Protein AF-A0A2T2SQT4-F1 (afdb_monomer_lite)

Radius of gyration: 14.14 Å; chains: 1; bounding box: 37×26×38 Å

Sequence (126 aa):
LSRAEREAIAVVVSAANECDYCVRHHAEALQAYWRDEARVQRLADDYTALNDLDDTLRTACDMAVKLTRSPGAMTEDDVRTLRDAGWSDRAVLDIVLVTSYFNFVNRITNSLGVETTEAEATGYDY

pLDDT: mean 94.29, std 9.61, range [60.0, 98.94]

Secondary structure (DSSP, 8-state):
--HHHHHHHHHHHHHHTT-HHHHHHHHHHHHHHH--HHHHHHHHHHGGG-TTS-HHHHHHHHHHHHHHH-GGG--HHHHHHHHHTT--HHHHHHHHHHHHHHHHHHHHHHHHT-PPPTTTSS----

Foldseek 3Di:
DDPLLLLLLQLLLLLLLVQPVSNLQSLLVNCVVPVDNVLSVCSNVPVPPNPPPDPLSVLLSVLLSCCSPPVVPDDVVSVVSNVVSPDDPVRSVVSVVSSVVSSVVSCVCVVVVPDDDPVNSDDDDD

Structure (mmCIF, N/CA/C/O backbone):
data_AF-A0A2T2SQT4-F1
#
_entry.id   AF-A0A2T2SQT4-F1
#
loop_
_atom_site.group_PDB
_atom_site.id
_atom_site.type_symbol
_atom_site.label_atom_id
_atom_site.label_alt_id
_atom_site.label_comp_id
_atom_site.label_asym_id
_atom_site.label_entity_id
_atom_site.label_seq_id
_atom_site.pdbx_PDB_ins_code
_atom_site.Cartn_x
_atom_site.Cartn_y
_atom_site.Cartn_z
_atom_site.occupancy
_atom_site.B_iso_or_equiv
_atom_site.auth_seq_id
_atom_site.auth_comp_id
_atom_site.auth_asym_id
_atom_site.auth_atom_id
_atom_site.pdbx_PDB_model_num
ATOM 1 N N . LEU A 1 1 ? 1.695 10.292 8.582 1.00 92.19 1 LEU A N 1
ATOM 2 C CA . LEU A 1 1 ? 2.506 9.312 7.844 1.00 92.19 1 LEU A CA 1
ATOM 3 C C . LEU A 1 1 ? 3.925 9.822 7.674 1.00 92.19 1 LEU A C 1
ATOM 5 O O . LEU A 1 1 ? 4.092 10.936 7.180 1.00 92.19 1 LEU A O 1
ATOM 9 N N . SER A 1 2 ? 4.916 9.031 8.072 1.00 96.88 2 SER A N 1
ATOM 10 C CA . SER A 1 2 ? 6.321 9.242 7.716 1.00 96.88 2 SER A CA 1
ATOM 11 C C . SER A 1 2 ? 6.549 8.996 6.218 1.00 96.88 2 SER A C 1
ATOM 13 O O . SER A 1 2 ? 5.685 8.453 5.527 1.00 96.88 2 SER A O 1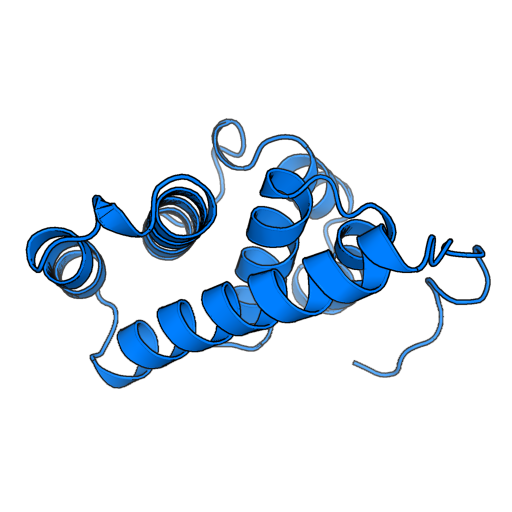
ATOM 15 N N . ARG A 1 3 ? 7.709 9.407 5.688 1.00 96.25 3 ARG A N 1
ATOM 16 C CA . ARG A 1 3 ? 8.040 9.159 4.275 1.00 96.25 3 ARG A CA 1
ATOM 17 C C . ARG A 1 3 ? 8.193 7.661 3.998 1.00 96.25 3 ARG A C 1
ATOM 19 O O . ARG A 1 3 ? 7.586 7.174 3.057 1.00 96.25 3 ARG A O 1
ATOM 26 N N . ALA A 1 4 ? 8.854 6.926 4.893 1.00 97.25 4 ALA A N 1
ATOM 27 C CA . ALA A 1 4 ? 8.987 5.472 4.799 1.00 97.25 4 ALA A CA 1
ATOM 28 C C . ALA A 1 4 ? 7.630 4.738 4.782 1.00 97.25 4 ALA A C 1
ATOM 30 O O . ALA A 1 4 ? 7.445 3.823 3.992 1.00 97.25 4 ALA A O 1
ATOM 31 N N . GLU A 1 5 ? 6.654 5.154 5.599 1.00 98.38 5 GLU A N 1
ATOM 32 C CA . GLU A 1 5 ? 5.304 4.559 5.575 1.00 98.38 5 GLU A CA 1
ATOM 33 C C . GLU A 1 5 ? 4.593 4.791 4.236 1.00 98.38 5 GLU A C 1
ATOM 35 O O . GLU A 1 5 ? 3.915 3.898 3.733 1.00 98.38 5 GLU A O 1
ATOM 40 N N . ARG A 1 6 ? 4.759 5.980 3.638 1.00 98.50 6 ARG A N 1
ATOM 41 C CA . ARG A 1 6 ? 4.178 6.297 2.324 1.00 98.50 6 ARG A CA 1
ATOM 42 C C . ARG A 1 6 ? 4.781 5.425 1.230 1.00 98.50 6 ARG A C 1
ATOM 44 O O . ARG A 1 6 ? 4.023 4.894 0.426 1.00 98.50 6 ARG A O 1
ATOM 51 N N . GLU A 1 7 ? 6.103 5.256 1.229 1.00 98.38 7 GLU A N 1
ATOM 52 C CA . GLU A 1 7 ? 6.786 4.394 0.257 1.00 98.38 7 GLU A CA 1
ATOM 53 C C . GLU A 1 7 ? 6.431 2.913 0.462 1.00 98.38 7 GLU A C 1
ATOM 55 O O . GLU A 1 7 ? 6.194 2.200 -0.506 1.00 98.38 7 GLU A O 1
ATOM 60 N N . ALA A 1 8 ? 6.278 2.447 1.706 1.00 98.50 8 ALA A N 1
ATOM 61 C CA . ALA A 1 8 ? 5.816 1.083 1.971 1.00 98.50 8 ALA A CA 1
ATOM 62 C C . ALA A 1 8 ? 4.406 0.829 1.404 1.00 98.50 8 ALA A C 1
ATOM 64 O O . ALA A 1 8 ? 4.182 -0.177 0.731 1.00 98.50 8 ALA A O 1
ATOM 65 N N . ILE A 1 9 ? 3.469 1.765 1.603 1.00 98.81 9 ILE A N 1
ATOM 66 C CA . ILE A 1 9 ? 2.129 1.688 0.998 1.00 98.81 9 ILE A CA 1
ATOM 67 C C . ILE A 1 9 ? 2.223 1.743 -0.534 1.00 98.81 9 ILE A C 1
ATOM 69 O O . ILE A 1 9 ? 1.528 0.989 -1.211 1.00 98.81 9 ILE A O 1
ATOM 73 N N . ALA A 1 10 ? 3.089 2.596 -1.088 1.00 98.69 10 ALA A N 1
ATOM 74 C CA . ALA A 1 10 ? 3.315 2.706 -2.529 1.00 98.69 10 ALA A CA 1
ATOM 75 C C . ALA A 1 10 ? 3.761 1.380 -3.154 1.00 98.69 10 ALA A C 1
ATOM 77 O O . ALA A 1 10 ? 3.198 0.960 -4.168 1.00 98.69 10 ALA A O 1
ATOM 78 N N . VAL A 1 11 ? 4.738 0.715 -2.529 1.00 98.69 11 VAL A N 1
ATOM 79 C CA . VAL A 1 11 ? 5.249 -0.595 -2.947 1.00 98.69 11 VAL A CA 1
ATOM 80 C C . VAL A 1 11 ? 4.132 -1.634 -2.905 1.00 98.69 11 VAL A C 1
ATOM 82 O O . VAL A 1 11 ? 3.893 -2.299 -3.909 1.00 98.69 11 VAL A O 1
ATOM 85 N N . VAL A 1 12 ? 3.385 -1.720 -1.800 1.00 98.81 12 VAL A N 1
ATOM 86 C CA . VAL A 1 12 ? 2.298 -2.701 -1.637 1.00 98.81 12 VAL A CA 1
ATOM 87 C C . VAL A 1 12 ? 1.168 -2.492 -2.651 1.00 98.81 12 VAL A C 1
ATOM 89 O O . VAL A 1 12 ? 0.696 -3.451 -3.260 1.00 98.81 12 VAL A O 1
ATOM 92 N N . VAL A 1 13 ? 0.742 -1.246 -2.880 1.00 98.88 13 VAL A N 1
ATOM 93 C CA . VAL A 1 13 ? -0.295 -0.923 -3.878 1.00 98.88 13 VAL A CA 1
ATOM 94 C C . VAL A 1 13 ? 0.189 -1.234 -5.290 1.00 98.88 13 VAL A C 1
ATOM 96 O O . VAL A 1 13 ? -0.557 -1.798 -6.089 1.00 98.88 13 VAL A O 1
ATOM 99 N N . SER A 1 14 ? 1.444 -0.901 -5.590 1.00 98.69 14 SER A N 1
ATOM 100 C CA . SER A 1 14 ? 2.043 -1.152 -6.901 1.00 98.69 14 SER A CA 1
ATOM 101 C C . SER A 1 14 ? 2.212 -2.642 -7.178 1.00 98.69 14 SER A C 1
ATOM 103 O O . SER A 1 14 ? 1.912 -3.076 -8.288 1.00 98.69 14 SER A O 1
ATOM 105 N N . ALA A 1 15 ? 2.605 -3.427 -6.173 1.00 98.50 15 ALA A N 1
ATOM 106 C CA . ALA A 1 15 ? 2.662 -4.883 -6.258 1.00 98.50 15 ALA A CA 1
ATOM 107 C C . ALA A 1 15 ? 1.262 -5.477 -6.477 1.00 98.50 15 ALA A C 1
ATOM 109 O O . ALA A 1 15 ? 1.069 -6.307 -7.360 1.00 98.50 15 ALA A O 1
ATOM 110 N N . ALA A 1 16 ? 0.247 -4.988 -5.753 1.00 98.62 16 ALA A N 1
ATOM 111 C CA . ALA A 1 16 ? -1.138 -5.429 -5.930 1.00 98.62 16 ALA A CA 1
ATOM 112 C C . ALA A 1 16 ? -1.728 -5.102 -7.316 1.00 98.62 16 ALA A C 1
ATOM 114 O O . ALA A 1 16 ? -2.673 -5.772 -7.732 1.00 98.62 16 ALA A O 1
ATOM 115 N N . ASN A 1 17 ? -1.191 -4.086 -7.998 1.00 98.56 17 ASN A N 1
ATOM 116 C CA . ASN A 1 17 ? -1.562 -3.670 -9.353 1.00 98.56 17 ASN A CA 1
ATOM 117 C C . ASN A 1 17 ? -0.625 -4.216 -10.444 1.00 98.56 17 ASN A C 1
ATOM 119 O O . ASN A 1 17 ? -0.798 -3.845 -11.606 1.00 98.56 17 ASN A O 1
ATOM 123 N N . GLU A 1 18 ? 0.375 -5.028 -10.088 1.00 97.56 18 GLU A N 1
ATOM 124 C CA . GLU A 1 18 ? 1.375 -5.555 -11.026 1.00 97.56 18 GLU A CA 1
ATOM 125 C C . GLU A 1 18 ? 2.083 -4.424 -11.820 1.00 97.56 18 GLU A C 1
ATOM 127 O O . GLU A 1 18 ? 2.288 -4.519 -13.027 1.00 97.56 18 GLU A O 1
ATOM 132 N N . CYS A 1 19 ? 2.415 -3.296 -11.163 1.00 97.50 19 CYS A N 1
ATOM 133 C CA . CYS A 1 19 ? 3.222 -2.217 -11.760 1.00 97.50 19 CYS A CA 1
ATOM 134 C C . CYS A 1 19 ? 4.708 -2.381 -11.413 1.00 97.50 19 CYS A C 1
ATOM 136 O O . CYS A 1 19 ? 5.184 -1.783 -10.444 1.00 97.50 19 CYS A O 1
ATOM 138 N N . ASP A 1 20 ? 5.457 -3.118 -12.235 1.00 94.25 20 ASP A N 1
ATOM 139 C CA . ASP A 1 20 ? 6.899 -3.355 -12.051 1.00 94.25 20 ASP A CA 1
ATOM 140 C C . ASP A 1 20 ? 7.709 -2.066 -11.886 1.00 94.25 20 ASP A C 1
ATOM 142 O O . ASP A 1 20 ? 8.535 -1.955 -10.979 1.00 94.25 20 ASP A O 1
ATOM 146 N N . TYR A 1 21 ? 7.455 -1.070 -12.740 1.00 93.50 21 TYR A N 1
ATOM 147 C CA . TYR A 1 21 ? 8.164 0.207 -12.679 1.00 93.50 21 TYR A CA 1
ATOM 148 C C . TYR A 1 21 ? 7.955 0.905 -11.339 1.00 93.50 21 TYR A C 1
ATOM 150 O O . TYR A 1 21 ? 8.904 1.366 -10.704 1.00 93.50 21 TYR A O 1
ATOM 158 N N . CYS A 1 22 ? 6.705 0.949 -10.890 1.00 96.06 22 CYS A N 1
ATOM 159 C CA . CYS A 1 22 ? 6.342 1.604 -9.649 1.00 96.06 22 CYS A CA 1
ATOM 160 C C . CYS A 1 22 ? 6.899 0.830 -8.443 1.00 96.06 22 CYS A C 1
ATOM 162 O O . CYS A 1 22 ? 7.412 1.446 -7.514 1.00 96.06 22 CYS A O 1
ATOM 164 N N . VAL A 1 23 ? 6.862 -0.510 -8.472 1.00 96.69 23 VAL A N 1
ATOM 165 C CA . VAL A 1 23 ? 7.474 -1.346 -7.429 1.00 96.69 23 VAL A CA 1
ATOM 166 C C . VAL A 1 23 ? 8.963 -1.038 -7.312 1.00 96.69 23 VAL A C 1
ATOM 168 O O . VAL A 1 23 ? 9.408 -0.707 -6.219 1.00 96.69 23 VAL A O 1
ATOM 171 N N . ARG A 1 24 ? 9.724 -1.071 -8.415 1.00 93.38 24 ARG A N 1
ATOM 172 C CA . ARG A 1 24 ? 11.178 -0.825 -8.385 1.00 93.38 24 ARG A CA 1
ATOM 173 C C . ARG A 1 24 ? 11.517 0.576 -7.878 1.00 93.38 24 ARG A C 1
ATOM 175 O O . ARG A 1 24 ? 12.321 0.707 -6.961 1.00 93.38 24 ARG A O 1
ATOM 182 N N . HIS A 1 25 ? 10.875 1.607 -8.428 1.00 93.25 25 HIS A N 1
ATOM 183 C CA . HIS A 1 25 ? 11.164 2.996 -8.065 1.00 93.25 25 HIS A CA 1
ATOM 184 C C . HIS A 1 25 ? 10.859 3.289 -6.585 1.00 93.25 25 HIS A C 1
ATOM 186 O O . HIS A 1 25 ? 11.665 3.892 -5.879 1.00 93.25 25 HIS A O 1
ATOM 192 N N . HIS A 1 26 ? 9.717 2.817 -6.080 1.00 95.81 26 HIS A N 1
ATOM 193 C CA . HIS A 1 26 ? 9.339 3.056 -4.686 1.00 95.81 26 HIS A CA 1
ATOM 194 C C . HIS A 1 26 ? 10.042 2.109 -3.703 1.00 95.81 26 HIS A C 1
ATOM 196 O O . HIS A 1 26 ? 10.250 2.480 -2.548 1.00 95.81 26 HIS A O 1
ATOM 202 N N . ALA A 1 27 ? 10.483 0.928 -4.150 1.00 95.81 27 ALA A N 1
ATOM 203 C CA . ALA A 1 27 ? 11.366 0.062 -3.374 1.00 95.81 27 ALA A CA 1
ATOM 204 C C . ALA A 1 27 ? 12.746 0.705 -3.170 1.00 95.81 27 ALA A C 1
ATOM 206 O O . ALA A 1 27 ? 13.261 0.671 -2.055 1.00 95.81 27 ALA A O 1
ATOM 207 N N . GLU A 1 28 ? 13.316 1.355 -4.191 1.00 94.06 28 GLU A N 1
ATOM 208 C CA . GLU A 1 28 ? 14.570 2.110 -4.050 1.00 94.06 28 GLU A CA 1
ATOM 209 C C . GLU A 1 28 ? 14.423 3.247 -3.021 1.00 94.06 28 GLU A C 1
ATOM 211 O O . GLU A 1 28 ? 15.223 3.366 -2.088 1.00 94.06 28 GLU A O 1
ATOM 216 N N . ALA A 1 29 ? 13.345 4.031 -3.129 1.00 94.25 29 ALA A N 1
ATOM 217 C CA . ALA A 1 29 ? 13.035 5.089 -2.170 1.00 94.25 29 ALA A CA 1
ATOM 218 C C . ALA A 1 29 ? 12.887 4.539 -0.741 1.00 94.25 29 ALA A C 1
ATOM 220 O O . ALA A 1 29 ? 13.443 5.088 0.213 1.00 94.25 29 ALA A O 1
ATOM 221 N N . LEU A 1 30 ? 12.163 3.428 -0.577 1.00 96.50 30 LEU A N 1
ATOM 222 C CA . LEU A 1 30 ? 11.988 2.775 0.717 1.00 96.50 30 LEU A CA 1
ATOM 223 C C . LEU A 1 30 ? 13.312 2.238 1.272 1.00 96.50 30 LEU A C 1
ATOM 225 O O . LEU A 1 30 ? 13.564 2.360 2.473 1.00 96.50 30 LEU A O 1
ATOM 229 N N . GLN A 1 31 ? 14.177 1.700 0.410 1.00 96.12 31 GLN A N 1
ATOM 230 C CA . GLN A 1 31 ? 15.494 1.190 0.777 1.00 96.12 31 GLN A CA 1
ATOM 231 C C . GLN A 1 31 ? 16.389 2.283 1.371 1.00 96.12 31 GLN A C 1
ATOM 233 O O . GLN A 1 31 ? 17.121 2.009 2.325 1.00 96.12 31 GLN A O 1
ATOM 238 N N . ALA A 1 32 ? 16.285 3.532 0.908 1.00 95.19 32 ALA A N 1
ATOM 239 C CA . ALA A 1 32 ? 17.006 4.659 1.507 1.00 95.19 32 ALA A CA 1
ATOM 240 C C . ALA A 1 32 ? 16.627 4.893 2.988 1.00 95.19 32 ALA A C 1
ATOM 242 O O . ALA A 1 32 ? 17.479 5.281 3.801 1.00 95.19 32 ALA A O 1
ATOM 243 N N . TYR A 1 33 ? 15.372 4.605 3.360 1.00 95.81 33 TYR A N 1
ATOM 244 C CA . TYR A 1 33 ? 14.868 4.740 4.730 1.00 95.81 33 TYR A CA 1
ATOM 245 C C . TYR A 1 33 ? 15.080 3.485 5.582 1.00 95.81 33 TYR A C 1
ATOM 247 O O . TYR A 1 33 ? 15.519 3.597 6.726 1.00 95.81 33 TYR A O 1
ATOM 255 N N . TRP A 1 34 ? 14.752 2.301 5.061 1.00 96.06 34 TRP A N 1
ATOM 256 C CA . TRP A 1 34 ? 14.828 1.043 5.812 1.00 96.06 34 TRP A CA 1
ATOM 257 C C . TRP A 1 34 ? 16.236 0.464 5.879 1.00 96.06 34 TRP A C 1
ATOM 259 O O . TRP A 1 34 ? 16.569 -0.164 6.881 1.00 96.06 34 TRP A O 1
ATOM 269 N N . ARG A 1 35 ? 17.066 0.713 4.859 1.00 96.31 35 ARG A N 1
ATOM 270 C CA . ARG A 1 35 ? 18.450 0.222 4.759 1.00 96.31 35 ARG A CA 1
ATOM 271 C C . ARG A 1 35 ? 18.559 -1.2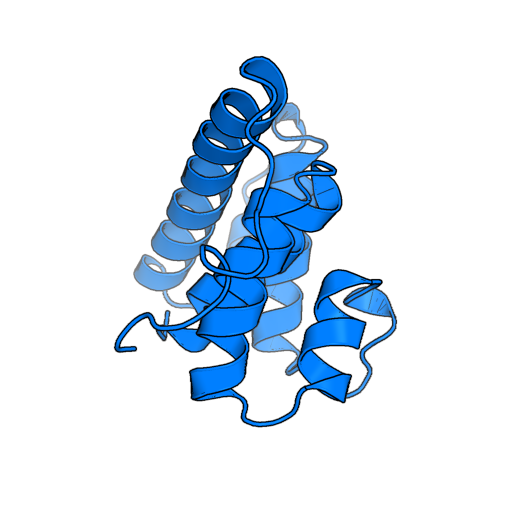94 4.950 1.00 96.31 35 ARG A C 1
ATOM 273 O O . ARG A 1 35 ? 19.518 -1.782 5.543 1.00 96.31 35 ARG A O 1
ATOM 280 N N . ASP A 1 36 ? 17.576 -2.024 4.433 1.00 96.56 36 ASP A N 1
ATOM 281 C CA . ASP A 1 36 ? 17.469 -3.479 4.512 1.00 96.56 36 ASP A CA 1
ATOM 282 C C . ASP A 1 36 ? 16.812 -3.990 3.225 1.00 96.56 36 ASP A C 1
ATOM 284 O O . ASP A 1 36 ? 15.588 -4.056 3.099 1.00 96.56 36 ASP A O 1
ATOM 288 N N . GLU A 1 37 ? 17.659 -4.317 2.250 1.00 96.00 37 GLU A N 1
ATOM 289 C CA . GLU A 1 37 ? 17.232 -4.671 0.894 1.00 96.00 37 GLU A CA 1
ATOM 290 C C . GLU A 1 37 ? 16.387 -5.948 0.894 1.00 96.00 37 GLU A C 1
ATOM 292 O O . GLU A 1 37 ? 15.360 -6.024 0.224 1.00 96.00 37 GLU A O 1
ATOM 297 N N . ALA A 1 38 ? 16.763 -6.926 1.724 1.00 96.38 38 ALA A N 1
ATOM 298 C CA . ALA A 1 38 ? 16.015 -8.167 1.864 1.00 96.38 38 ALA A CA 1
ATOM 299 C C . ALA A 1 38 ? 14.613 -7.911 2.431 1.00 96.38 38 ALA A C 1
ATOM 301 O O . ALA A 1 38 ? 13.642 -8.528 1.994 1.00 96.38 38 ALA A O 1
ATOM 302 N N . ARG A 1 39 ? 14.485 -6.992 3.394 1.00 97.25 39 ARG A N 1
ATOM 303 C CA . ARG A 1 39 ? 13.189 -6.608 3.964 1.00 97.25 39 ARG A CA 1
ATOM 304 C C . ARG A 1 39 ? 12.309 -5.870 2.959 1.00 97.25 39 ARG A C 1
ATOM 306 O O . ARG A 1 39 ? 11.119 -6.168 2.886 1.00 97.25 39 ARG A O 1
ATOM 313 N N . VAL A 1 40 ? 12.878 -4.947 2.183 1.00 97.75 40 VAL A N 1
ATOM 314 C CA . VAL A 1 40 ? 12.156 -4.236 1.114 1.00 97.75 40 VAL A CA 1
ATOM 315 C C . VAL A 1 40 ? 11.685 -5.210 0.036 1.00 97.75 40 VAL A C 1
ATOM 317 O O . VAL A 1 40 ? 10.517 -5.165 -0.345 1.00 97.75 40 VAL A O 1
ATOM 320 N N . GLN A 1 41 ? 12.543 -6.136 -0.397 1.00 96.75 41 GLN A N 1
ATOM 321 C CA . GLN A 1 41 ? 12.170 -7.135 -1.398 1.00 96.75 41 GLN A CA 1
ATOM 322 C C . GLN A 1 41 ? 11.036 -8.034 -0.894 1.00 96.75 41 GLN A C 1
ATOM 324 O O . GLN A 1 41 ? 10.039 -8.203 -1.585 1.00 96.75 41 GLN A O 1
ATOM 329 N N . ARG A 1 42 ? 11.118 -8.531 0.349 1.00 97.81 42 ARG A N 1
ATOM 330 C CA . ARG A 1 42 ? 10.024 -9.319 0.944 1.00 97.81 42 ARG A CA 1
ATOM 331 C C . ARG A 1 42 ? 8.714 -8.536 1.041 1.00 97.81 42 ARG A C 1
ATOM 333 O O . ARG A 1 42 ? 7.659 -9.136 0.883 1.00 97.81 42 ARG A O 1
ATOM 340 N N . LEU A 1 43 ? 8.762 -7.225 1.304 1.00 98.25 43 LEU A N 1
ATOM 341 C CA . LEU A 1 43 ? 7.565 -6.379 1.289 1.00 98.25 43 LEU A CA 1
ATOM 342 C C . LEU A 1 43 ? 6.934 -6.331 -0.111 1.00 98.25 43 LEU A C 1
ATOM 344 O O . LEU A 1 43 ? 5.714 -6.436 -0.226 1.00 98.25 43 LEU A O 1
ATOM 348 N N . ALA A 1 44 ? 7.762 -6.152 -1.144 1.00 97.56 44 ALA A N 1
ATOM 349 C CA . ALA A 1 44 ? 7.323 -6.098 -2.534 1.00 97.56 44 ALA A CA 1
ATOM 350 C C . ALA A 1 44 ? 6.760 -7.441 -3.024 1.00 97.56 44 ALA A C 1
ATOM 352 O O . ALA A 1 44 ? 5.760 -7.447 -3.738 1.00 97.56 44 ALA A O 1
ATOM 353 N N . ASP A 1 45 ? 7.372 -8.554 -2.612 1.00 97.25 45 ASP A N 1
ATOM 354 C CA . ASP A 1 45 ? 6.950 -9.905 -2.989 1.00 97.25 45 ASP A CA 1
ATOM 355 C C . ASP A 1 45 ? 5.646 -10.312 -2.286 1.00 97.25 45 ASP A C 1
ATOM 357 O O . ASP A 1 45 ? 4.679 -10.720 -2.930 1.00 97.25 45 ASP A O 1
ATOM 361 N N . ASP A 1 46 ? 5.622 -10.219 -0.953 1.00 97.06 46 ASP A N 1
ATOM 362 C CA . ASP A 1 46 ? 4.466 -10.549 -0.121 1.00 97.06 46 ASP A CA 1
ATOM 363 C C . ASP A 1 46 ? 4.603 -9.937 1.284 1.00 97.06 46 ASP A C 1
ATOM 365 O O . ASP A 1 46 ? 5.135 -10.542 2.223 1.00 97.06 46 ASP A O 1
ATOM 369 N N . TYR A 1 47 ? 4.051 -8.735 1.467 1.00 97.69 47 TYR A N 1
ATOM 370 C CA . TYR A 1 47 ? 4.033 -8.072 2.774 1.00 97.69 47 TYR A CA 1
ATOM 371 C C . TYR A 1 47 ? 3.297 -8.874 3.869 1.00 97.69 47 TYR A C 1
ATOM 373 O O . TYR A 1 47 ? 3.533 -8.647 5.063 1.00 97.69 47 TYR A O 1
ATOM 381 N N . THR A 1 48 ? 2.412 -9.815 3.512 1.00 96.75 48 THR A N 1
ATOM 382 C CA . THR A 1 48 ? 1.691 -10.6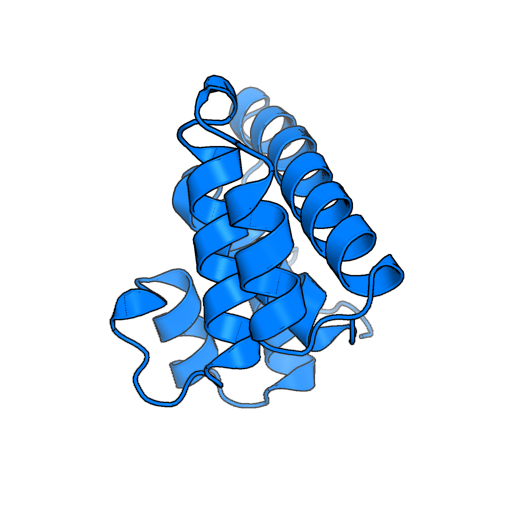39 4.496 1.00 96.75 48 THR A CA 1
ATOM 383 C C . THR A 1 48 ? 2.603 -11.685 5.136 1.00 96.75 48 THR A C 1
ATOM 385 O O . THR A 1 48 ? 2.434 -11.997 6.313 1.00 96.75 48 THR A O 1
ATOM 388 N N . ALA A 1 49 ? 3.637 -12.133 4.416 1.00 95.12 49 ALA A N 1
ATOM 389 C CA . ALA A 1 49 ? 4.670 -13.039 4.919 1.00 95.12 49 ALA A CA 1
ATOM 390 C C . ALA A 1 49 ? 5.776 -12.329 5.731 1.00 95.12 49 ALA A C 1
ATOM 392 O O . ALA A 1 49 ? 6.618 -12.985 6.355 1.00 95.12 49 ALA A O 1
ATOM 393 N N . LEU A 1 50 ? 5.801 -10.990 5.743 1.00 94.81 50 LEU A N 1
ATOM 394 C CA . LEU A 1 50 ? 6.820 -10.200 6.436 1.00 94.81 50 LEU A CA 1
ATOM 395 C C . LEU A 1 50 ? 6.515 -10.078 7.938 1.00 94.81 50 LEU A C 1
ATOM 397 O O . LEU A 1 50 ? 5.905 -9.106 8.373 1.00 94.81 50 LEU A O 1
ATOM 401 N N . ASN A 1 51 ? 6.931 -11.060 8.741 1.00 91.25 51 ASN A N 1
ATOM 402 C CA . ASN A 1 51 ? 6.590 -11.154 10.173 1.00 91.25 51 ASN A CA 1
ATOM 403 C C . ASN A 1 51 ? 7.095 -9.991 11.051 1.00 91.25 51 ASN A C 1
ATOM 405 O O . ASN A 1 51 ? 6.556 -9.768 12.128 1.00 91.25 51 ASN A O 1
ATOM 409 N N . ASP A 1 52 ? 8.129 -9.268 10.621 1.00 92.12 52 ASP A N 1
ATOM 410 C CA . ASP A 1 52 ? 8.730 -8.130 11.330 1.00 92.12 52 ASP A CA 1
ATOM 411 C C . ASP A 1 52 ? 8.205 -6.763 10.844 1.00 92.12 52 ASP A C 1
ATOM 413 O O . ASP A 1 52 ? 8.798 -5.716 11.126 1.00 92.12 52 ASP A O 1
ATOM 417 N N . LEU A 1 53 ? 7.111 -6.748 10.076 1.00 95.12 53 LEU A N 1
ATOM 418 C CA . LEU A 1 53 ? 6.388 -5.519 9.764 1.00 95.12 53 LEU A CA 1
ATOM 419 C C . LEU A 1 53 ? 5.582 -5.083 10.990 1.00 95.12 53 LEU A C 1
ATOM 421 O O . LEU A 1 53 ? 4.779 -5.861 11.499 1.00 95.12 53 LEU A O 1
ATOM 425 N N . ASP A 1 54 ? 5.790 -3.841 11.425 1.00 94.88 54 ASP A N 1
ATOM 426 C CA . ASP A 1 54 ? 5.024 -3.222 12.508 1.00 94.88 54 ASP A CA 1
ATOM 427 C C . ASP A 1 54 ? 3.511 -3.365 12.271 1.00 94.88 54 ASP A C 1
ATOM 429 O O . ASP A 1 54 ? 3.025 -3.092 11.169 1.00 94.88 54 ASP A O 1
ATOM 433 N N . ASP A 1 55 ? 2.770 -3.778 13.302 1.00 96.62 55 ASP A N 1
ATOM 434 C CA . ASP A 1 55 ? 1.335 -4.067 13.196 1.00 96.62 55 ASP A CA 1
ATOM 435 C C . ASP A 1 55 ? 0.530 -2.831 12.762 1.00 96.62 55 ASP A C 1
ATOM 437 O O . ASP A 1 55 ? -0.411 -2.942 11.973 1.00 96.62 55 ASP A O 1
ATOM 441 N N . THR A 1 56 ? 0.937 -1.632 13.196 1.00 97.62 56 THR A N 1
ATOM 442 C CA . THR A 1 56 ? 0.291 -0.371 12.803 1.00 97.62 56 THR A CA 1
ATOM 443 C C . THR A 1 56 ? 0.470 -0.121 11.309 1.00 97.62 56 THR A C 1
ATOM 445 O O . THR A 1 56 ? -0.502 0.174 10.608 1.00 97.62 56 THR A O 1
ATOM 448 N N . LEU A 1 57 ? 1.686 -0.301 10.781 1.00 98.31 57 LEU A N 1
ATOM 449 C CA . LEU A 1 57 ? 1.942 -0.209 9.340 1.00 98.31 57 LEU A CA 1
ATOM 450 C C . LEU A 1 57 ? 1.233 -1.322 8.555 1.00 98.31 57 LEU A C 1
ATOM 452 O O . LEU A 1 57 ? 0.686 -1.050 7.485 1.00 98.31 57 LEU A O 1
ATOM 456 N N . ARG A 1 58 ? 1.161 -2.545 9.092 1.00 98.44 58 ARG A N 1
ATOM 457 C CA . ARG A 1 58 ? 0.417 -3.645 8.465 1.00 98.44 58 ARG A CA 1
ATOM 458 C C . ARG A 1 58 ? -1.049 -3.280 8.241 1.00 98.44 58 ARG A C 1
ATOM 460 O O . ARG A 1 58 ? -1.534 -3.469 7.130 1.00 98.44 58 ARG A O 1
ATOM 467 N N . THR A 1 59 ? -1.724 -2.679 9.227 1.00 98.38 59 THR A N 1
ATOM 468 C CA . THR A 1 59 ? -3.130 -2.256 9.052 1.00 98.38 59 THR A CA 1
ATOM 469 C C . THR A 1 59 ? -3.316 -1.242 7.918 1.00 98.38 59 THR A C 1
ATOM 471 O O . THR A 1 59 ? -4.311 -1.297 7.193 1.00 98.38 59 THR A O 1
ATOM 474 N N . ALA A 1 60 ? -2.344 -0.345 7.710 1.00 98.69 60 ALA A N 1
ATOM 475 C CA . ALA A 1 60 ? -2.364 0.596 6.594 1.00 98.69 60 ALA A CA 1
ATOM 476 C C . ALA A 1 60 ? -2.198 -0.119 5.244 1.00 98.69 60 ALA A C 1
ATOM 478 O O . ALA A 1 60 ? -2.929 0.189 4.302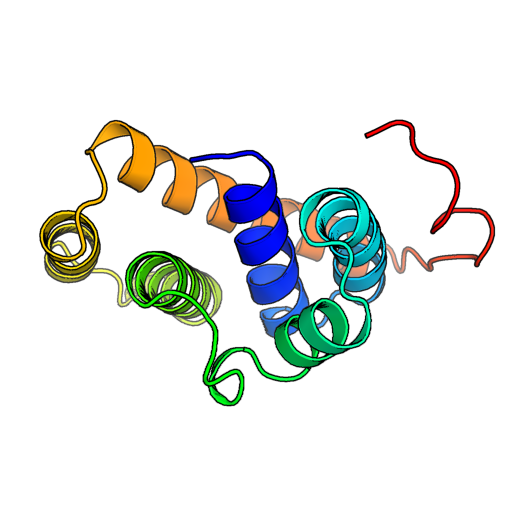 1.00 98.69 60 ALA A O 1
ATOM 479 N N . CYS A 1 61 ? -1.290 -1.097 5.159 1.00 98.75 61 CYS A N 1
ATOM 480 C CA . CYS A 1 61 ? -1.101 -1.927 3.968 1.00 98.75 61 CYS A CA 1
ATOM 481 C C . CYS A 1 61 ? -2.348 -2.768 3.647 1.00 98.75 61 CYS A C 1
ATOM 483 O O . CYS A 1 61 ? -2.780 -2.793 2.497 1.00 98.75 61 CYS A O 1
ATOM 485 N N . ASP A 1 62 ? -2.977 -3.386 4.650 1.00 98.62 62 ASP A N 1
ATOM 486 C CA . ASP A 1 62 ? -4.203 -4.176 4.473 1.00 98.62 62 ASP A CA 1
ATOM 487 C C . ASP A 1 62 ? -5.355 -3.322 3.932 1.00 98.62 62 ASP A C 1
ATOM 489 O O . ASP A 1 62 ? -6.027 -3.704 2.966 1.00 98.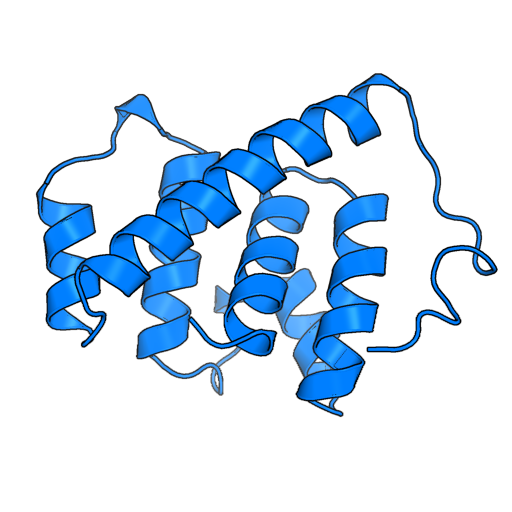62 62 ASP A O 1
ATOM 493 N N . MET A 1 63 ? -5.550 -2.125 4.500 1.00 98.69 63 MET A N 1
ATOM 494 C CA . MET A 1 63 ? -6.539 -1.173 3.991 1.00 98.69 63 MET A CA 1
ATOM 495 C C . MET A 1 63 ? -6.205 -0.751 2.556 1.00 98.69 63 MET A C 1
ATOM 497 O O . MET A 1 63 ? -7.091 -0.745 1.698 1.00 98.69 63 MET A O 1
ATOM 501 N N . ALA A 1 64 ? -4.933 -0.462 2.264 1.00 98.88 64 ALA A N 1
ATOM 502 C CA . ALA A 1 64 ? -4.491 -0.061 0.934 1.00 98.88 64 ALA A CA 1
ATOM 503 C C . ALA A 1 64 ? -4.747 -1.150 -0.124 1.00 98.88 64 ALA A C 1
ATOM 505 O O . ALA A 1 64 ? -5.234 -0.851 -1.220 1.00 98.88 64 ALA A O 1
ATOM 506 N N . VAL A 1 65 ? -4.498 -2.421 0.205 1.00 98.88 65 VAL A N 1
ATOM 507 C CA . VAL A 1 65 ? -4.800 -3.567 -0.668 1.00 98.88 65 VAL A CA 1
ATOM 508 C C . VAL A 1 65 ? -6.304 -3.730 -0.862 1.00 98.88 65 VAL A C 1
ATOM 510 O O . VAL A 1 65 ? -6.750 -3.910 -1.999 1.00 98.88 65 VAL A O 1
ATOM 513 N N . LYS A 1 66 ? -7.106 -3.625 0.207 1.00 98.81 66 LYS A N 1
ATOM 514 C CA . LYS A 1 66 ? -8.572 -3.693 0.105 1.00 98.81 66 LYS A CA 1
ATOM 515 C C . LYS A 1 66 ? -9.117 -2.586 -0.798 1.00 98.81 66 LYS A C 1
ATOM 517 O O . LYS A 1 66 ? -9.893 -2.880 -1.704 1.00 98.81 66 LYS A O 1
ATOM 522 N N . LEU A 1 67 ? -8.683 -1.342 -0.595 1.00 98.81 67 LEU A N 1
ATOM 523 C CA . LEU A 1 67 ? -9.095 -0.196 -1.407 1.00 98.81 67 LEU A CA 1
ATOM 524 C C . LEU A 1 67 ? -8.658 -0.349 -2.872 1.00 98.81 67 LEU A C 1
ATOM 526 O O . LEU A 1 67 ? -9.402 0.022 -3.776 1.00 98.81 67 LEU A O 1
ATOM 530 N N . THR A 1 68 ? -7.485 -0.937 -3.112 1.00 98.88 68 THR A N 1
ATOM 531 C CA . THR A 1 68 ? -6.969 -1.207 -4.462 1.00 98.88 68 THR A CA 1
ATOM 532 C C . THR A 1 68 ? -7.794 -2.268 -5.193 1.00 98.88 68 THR A C 1
ATOM 534 O O . THR A 1 68 ? -8.184 -2.063 -6.341 1.00 98.88 68 THR A O 1
ATOM 537 N N . ARG A 1 69 ? -8.097 -3.393 -4.533 1.00 98.62 69 ARG A N 1
ATOM 538 C CA . ARG A 1 69 ? -8.760 -4.551 -5.161 1.00 98.62 69 ARG A CA 1
ATOM 539 C C . ARG A 1 69 ? -10.285 -4.458 -5.177 1.00 98.62 69 ARG A C 1
ATOM 541 O O . ARG A 1 69 ? -10.919 -4.925 -6.119 1.00 98.62 69 ARG A O 1
ATOM 548 N N . SER A 1 70 ? -10.870 -3.859 -4.144 1.00 98.38 70 SER A N 1
ATOM 549 C CA . SER A 1 70 ? -12.312 -3.884 -3.881 1.00 98.38 70 SER A CA 1
ATOM 550 C C . SER A 1 70 ? -12.820 -2.538 -3.339 1.00 98.38 70 SER A C 1
ATOM 552 O O . SER A 1 70 ? -13.435 -2.506 -2.270 1.00 98.38 70 SER A O 1
ATOM 554 N N . PRO A 1 71 ? -12.631 -1.413 -4.058 1.00 98.19 71 PRO A N 1
ATOM 555 C CA . PRO A 1 71 ? -12.998 -0.084 -3.556 1.00 98.19 71 PRO A CA 1
ATOM 556 C C . PRO A 1 71 ? -14.489 0.046 -3.200 1.00 98.19 71 PRO A C 1
ATOM 558 O O . PRO A 1 71 ? -14.840 0.738 -2.251 1.00 98.19 71 PRO A O 1
ATOM 561 N N . GLY A 1 72 ? -15.377 -0.661 -3.910 1.00 98.44 72 GLY A N 1
ATOM 562 C CA . GLY A 1 72 ? -16.817 -0.672 -3.617 1.00 98.44 72 GLY A CA 1
ATOM 563 C C . GLY A 1 72 ? -17.213 -1.430 -2.342 1.00 98.44 72 GLY A C 1
ATOM 564 O O . GLY A 1 72 ? -18.357 -1.323 -1.915 1.00 98.44 72 GLY A O 1
ATOM 565 N N . ALA A 1 73 ? -16.291 -2.188 -1.738 1.00 98.38 73 ALA A N 1
ATOM 566 C CA . ALA A 1 73 ? -16.498 -2.917 -0.484 1.00 98.38 73 ALA A CA 1
ATOM 567 C C . ALA A 1 73 ? -15.940 -2.172 0.744 1.00 98.38 73 ALA A C 1
ATOM 569 O O . ALA A 1 73 ? -15.915 -2.728 1.845 1.00 98.38 73 ALA A O 1
ATOM 570 N N . MET A 1 74 ? -15.448 -0.945 0.558 1.00 98.50 74 MET A N 1
ATOM 571 C CA . MET A 1 74 ? -14.991 -0.095 1.653 1.00 98.50 74 MET A CA 1
ATOM 572 C C . MET A 1 74 ? -16.174 0.383 2.496 1.00 98.50 74 MET A C 1
ATOM 574 O O . MET A 1 74 ? -17.246 0.703 1.983 1.00 98.50 74 MET A O 1
ATOM 578 N N . THR A 1 75 ? -15.962 0.447 3.802 1.00 98.31 75 THR A N 1
ATOM 579 C CA . THR A 1 75 ? -16.964 0.804 4.807 1.00 98.31 75 THR A CA 1
ATOM 580 C C . THR A 1 75 ? -16.357 1.724 5.863 1.00 98.31 75 THR A C 1
ATOM 582 O O . THR A 1 75 ? -15.143 1.919 5.920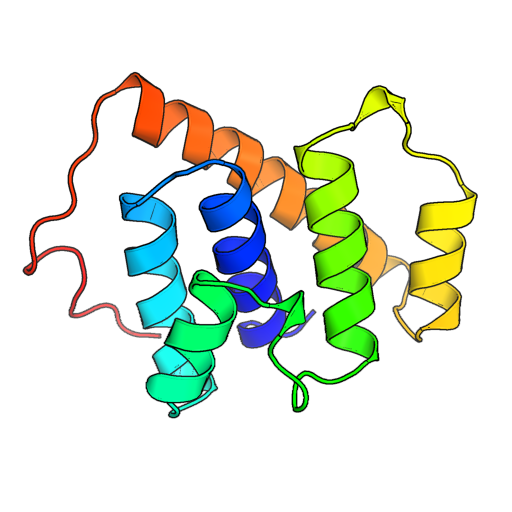 1.00 98.31 75 THR A O 1
ATOM 585 N N . GLU A 1 76 ? -17.197 2.283 6.736 1.00 97.75 76 GLU A N 1
ATOM 586 C CA . GLU A 1 76 ? -16.714 3.069 7.878 1.00 97.75 76 GLU A CA 1
ATOM 587 C C . GLU A 1 76 ? -15.869 2.226 8.850 1.00 97.75 76 GLU A C 1
ATOM 589 O O . GLU A 1 76 ? -14.960 2.757 9.488 1.00 97.75 76 GLU A O 1
ATOM 594 N N . ASP A 1 77 ? -16.110 0.914 8.932 1.00 98.38 77 ASP A N 1
ATOM 595 C CA . ASP A 1 77 ? -15.344 0.027 9.811 1.00 98.38 77 ASP A CA 1
ATOM 596 C C . ASP A 1 77 ? -13.873 -0.074 9.392 1.00 98.38 77 ASP A C 1
ATOM 598 O O . ASP A 1 77 ? -13.010 -0.140 10.260 1.00 98.38 77 ASP A O 1
ATOM 602 N N . ASP A 1 78 ? -13.554 0.047 8.099 1.00 98.38 78 ASP A N 1
ATOM 603 C CA . ASP A 1 78 ? -12.159 0.081 7.631 1.00 98.38 78 ASP A CA 1
ATOM 604 C C . ASP A 1 78 ? -11.413 1.319 8.153 1.00 98.38 78 ASP A C 1
ATOM 606 O O . ASP A 1 78 ? -10.239 1.261 8.520 1.00 98.38 78 ASP A O 1
ATOM 610 N N . VAL A 1 79 ? -12.115 2.453 8.233 1.00 98.12 79 VAL A N 1
ATOM 611 C CA . VAL A 1 79 ? -11.582 3.686 8.826 1.00 98.12 79 VAL A CA 1
ATOM 612 C C . VAL A 1 79 ? -11.410 3.526 10.337 1.00 98.12 79 VAL A C 1
ATOM 614 O O . VAL A 1 79 ? -10.414 3.996 10.891 1.00 98.12 79 VAL A O 1
ATOM 617 N N . ARG A 1 80 ? -12.351 2.856 11.014 1.00 98.44 80 ARG A N 1
ATOM 618 C CA . ARG A 1 80 ? -12.244 2.557 12.451 1.00 98.44 80 ARG A CA 1
ATOM 619 C C . ARG A 1 80 ? -11.062 1.641 12.742 1.00 98.44 80 ARG A C 1
ATOM 621 O O . ARG A 1 80 ? -10.289 1.970 13.629 1.00 98.44 80 ARG A O 1
ATOM 628 N N . THR A 1 81 ? -10.839 0.599 11.940 1.00 98.31 81 THR A N 1
ATOM 629 C CA . THR A 1 81 ? -9.677 -0.295 12.084 1.00 98.31 81 THR A CA 1
ATOM 630 C C . THR A 1 81 ? -8.354 0.473 12.070 1.00 98.31 81 THR A C 1
ATOM 632 O O . THR A 1 81 ? -7.494 0.218 12.908 1.00 98.31 81 THR A O 1
ATOM 635 N N . LEU A 1 82 ? -8.192 1.461 11.182 1.00 98.50 82 LEU A N 1
ATOM 636 C CA . LEU A 1 82 ? -6.983 2.292 11.173 1.00 98.50 82 LEU A CA 1
ATOM 637 C C . LEU A 1 82 ? -6.855 3.165 12.427 1.00 98.50 82 LEU A C 1
ATOM 639 O O . LEU A 1 82 ? -5.761 3.311 12.969 1.00 98.50 82 LEU A O 1
ATOM 643 N N . ARG A 1 83 ? -7.960 3.750 12.897 1.00 98.38 83 ARG A N 1
ATOM 644 C CA . ARG A 1 83 ? -7.965 4.557 14.127 1.00 98.38 83 ARG A CA 1
ATOM 645 C C . ARG A 1 83 ? -7.625 3.714 15.353 1.00 98.38 83 ARG A C 1
ATOM 647 O O . ARG A 1 83 ? -6.816 4.145 16.168 1.00 98.38 83 ARG A O 1
ATOM 654 N N . ASP A 1 84 ? -8.192 2.516 15.447 1.00 98.38 84 ASP A N 1
ATOM 655 C CA . ASP A 1 84 ? -7.956 1.569 16.540 1.00 98.38 84 ASP A CA 1
ATOM 656 C C . ASP A 1 84 ? -6.506 1.058 16.545 1.00 98.38 84 ASP A C 1
ATOM 658 O O . ASP A 1 84 ? -5.946 0.807 17.610 1.00 98.38 84 ASP A O 1
ATOM 662 N N . ALA A 1 85 ? -5.864 0.994 15.373 1.00 98.06 85 ALA A N 1
ATOM 663 C CA . ALA A 1 85 ? -4.431 0.731 15.241 1.00 98.06 85 ALA A CA 1
ATOM 664 C C . ALA A 1 85 ? -3.541 1.919 15.664 1.00 98.06 85 ALA A C 1
ATOM 666 O O . ALA A 1 85 ? -2.324 1.784 15.723 1.00 98.06 85 ALA A O 1
ATOM 667 N N . GLY A 1 86 ? -4.118 3.086 15.971 1.00 98.06 86 GLY A N 1
ATOM 668 C CA . GLY A 1 86 ? -3.396 4.266 16.455 1.00 98.06 86 GLY A CA 1
ATOM 669 C C . GLY A 1 86 ? -3.153 5.355 15.406 1.00 98.06 86 GLY A C 1
ATOM 670 O O . GLY A 1 86 ? -2.495 6.356 15.706 1.00 98.06 86 GLY A O 1
ATOM 671 N N . TRP A 1 87 ? -3.691 5.226 14.188 1.00 98.38 87 TRP A N 1
ATOM 672 C CA . TRP A 1 87 ? -3.585 6.284 13.184 1.00 98.38 87 TRP A CA 1
ATOM 673 C C . TRP A 1 87 ? -4.496 7.473 13.515 1.00 98.38 87 TRP A C 1
ATOM 675 O O . TRP A 1 87 ? -5.697 7.333 13.738 1.00 98.38 87 TRP A O 1
ATOM 685 N N . SER A 1 88 ? -3.937 8.686 13.475 1.00 98.50 88 SER A N 1
ATOM 686 C CA . SER A 1 88 ? -4.740 9.918 13.538 1.00 98.50 88 SER A CA 1
ATOM 687 C C . SER A 1 88 ? -5.620 10.085 12.295 1.00 98.50 88 SER A C 1
ATOM 689 O O . SER A 1 88 ? -5.266 9.605 11.221 1.00 98.50 88 SER A O 1
ATOM 691 N N . ASP A 1 89 ? -6.701 10.866 12.383 1.00 98.38 89 ASP A N 1
ATOM 692 C CA . ASP A 1 89 ? -7.572 11.158 11.229 1.00 98.38 89 ASP A CA 1
ATOM 693 C C . ASP A 1 89 ? -6.810 11.719 10.021 1.00 98.38 89 ASP A C 1
ATOM 695 O O . ASP A 1 89 ? -7.082 11.365 8.873 1.00 98.38 89 ASP A O 1
ATOM 699 N N . ARG A 1 90 ? -5.801 12.563 10.272 1.00 98.38 90 ARG A N 1
ATOM 700 C CA . ARG A 1 90 ? -4.922 13.071 9.214 1.00 98.38 90 ARG A CA 1
ATOM 701 C C . ARG A 1 90 ? -4.120 11.946 8.560 1.00 98.38 90 ARG A C 1
ATOM 703 O O . ARG A 1 90 ? -3.954 11.953 7.347 1.00 98.38 90 ARG A O 1
ATOM 710 N N . ALA A 1 91 ? -3.613 11.001 9.348 1.00 98.56 91 ALA A N 1
ATOM 711 C CA . ALA A 1 91 ? -2.888 9.853 8.819 1.00 98.56 91 ALA A CA 1
ATOM 712 C C . ALA A 1 91 ? -3.811 8.912 8.031 1.00 98.56 91 ALA A C 1
ATOM 714 O O . ALA A 1 91 ? -3.424 8.471 6.958 1.00 98.56 91 ALA A O 1
ATOM 715 N N . VAL A 1 92 ? -5.041 8.679 8.497 1.00 98.75 92 VAL A N 1
ATOM 716 C CA . VAL A 1 92 ? -6.053 7.914 7.750 1.00 98.75 92 VAL A CA 1
ATOM 717 C C . VAL A 1 92 ? -6.301 8.537 6.376 1.00 98.75 92 VAL A C 1
ATOM 719 O O . VAL A 1 92 ? -6.252 7.837 5.364 1.00 98.75 92 VAL A O 1
ATOM 722 N N . LEU A 1 93 ? -6.513 9.857 6.326 1.00 98.50 93 LEU A N 1
ATOM 723 C CA . LEU A 1 93 ? -6.676 10.573 5.063 1.00 98.50 93 LEU A CA 1
ATOM 724 C C . LEU A 1 93 ? -5.436 10.428 4.167 1.00 98.50 93 LEU A C 1
ATOM 726 O O . LEU A 1 93 ? -5.580 10.130 2.984 1.00 98.50 93 LEU A O 1
ATOM 730 N N . ASP A 1 94 ? -4.231 10.589 4.723 1.00 98.75 94 ASP A N 1
ATOM 731 C CA . ASP A 1 94 ? -2.979 10.404 3.981 1.00 98.75 94 ASP A CA 1
ATOM 732 C C . ASP A 1 94 ? -2.878 8.988 3.376 1.00 98.75 94 ASP A C 1
ATOM 734 O O . ASP A 1 94 ? -2.509 8.869 2.210 1.00 98.75 94 ASP A O 1
ATOM 738 N N . ILE A 1 95 ? -3.233 7.923 4.111 1.00 98.81 95 ILE A N 1
ATOM 739 C CA . ILE A 1 95 ? -3.195 6.534 3.605 1.00 98.81 95 ILE A CA 1
ATOM 740 C C . ILE A 1 95 ? -4.145 6.372 2.413 1.00 98.81 95 ILE A C 1
ATOM 742 O O . ILE A 1 95 ? -3.748 5.824 1.382 1.00 98.81 95 ILE A O 1
ATOM 746 N N . VAL A 1 96 ? -5.380 6.878 2.517 1.00 98.75 96 VAL A N 1
ATOM 747 C CA . VAL A 1 96 ? -6.368 6.819 1.424 1.00 98.75 96 VAL A CA 1
ATOM 748 C C . VAL A 1 96 ? -5.877 7.590 0.199 1.00 98.75 96 VAL A C 1
ATOM 750 O O . VAL A 1 96 ? -5.969 7.086 -0.923 1.00 98.75 96 VAL A O 1
ATOM 753 N N . LEU A 1 97 ? -5.334 8.795 0.396 1.00 98.75 97 LEU A N 1
ATOM 754 C CA . LEU A 1 97 ? -4.833 9.635 -0.693 1.00 98.75 97 LEU A CA 1
ATOM 755 C C . LEU A 1 97 ? -3.623 9.008 -1.386 1.00 98.75 97 LEU A C 1
ATOM 757 O O . LEU A 1 97 ? -3.604 8.951 -2.612 1.00 98.75 97 LEU A O 1
ATOM 761 N N . VAL A 1 98 ? -2.650 8.496 -0.627 1.00 98.81 98 VAL A N 1
ATOM 762 C CA . VAL A 1 98 ? -1.472 7.799 -1.168 1.00 98.81 98 VAL A CA 1
ATOM 763 C C . VAL A 1 98 ? -1.904 6.558 -1.944 1.00 98.81 98 VAL A C 1
ATOM 765 O O . VAL A 1 98 ? -1.515 6.395 -3.098 1.00 98.81 98 VAL A O 1
ATOM 768 N N . THR A 1 99 ? -2.780 5.733 -1.368 1.00 98.94 99 THR A N 1
ATOM 769 C CA . THR A 1 99 ? -3.308 4.533 -2.037 1.00 98.94 99 THR A CA 1
ATOM 770 C C . THR A 1 99 ? -4.006 4.879 -3.351 1.00 98.94 99 THR A C 1
ATOM 772 O O . THR A 1 99 ? -3.768 4.247 -4.381 1.00 98.94 99 THR A O 1
ATOM 775 N N . SER A 1 100 ? -4.860 5.904 -3.337 1.00 98.88 100 SER A N 1
ATOM 776 C CA . SER A 1 100 ? -5.609 6.346 -4.519 1.00 98.88 100 SER A CA 1
ATOM 777 C C . SER A 1 100 ? -4.688 6.936 -5.587 1.00 98.88 100 SER A C 1
ATOM 779 O O . SER A 1 100 ? -4.859 6.670 -6.776 1.00 98.88 100 SER A O 1
ATOM 781 N N . TYR A 1 101 ? -3.684 7.704 -5.164 1.00 98.81 101 TYR A N 1
ATOM 782 C CA . TYR A 1 101 ? -2.681 8.281 -6.049 1.00 98.81 101 TYR A CA 1
ATOM 783 C C . TYR A 1 101 ? -1.860 7.198 -6.750 1.00 98.81 101 TYR A C 1
ATOM 785 O O . TYR A 1 101 ? -1.722 7.242 -7.970 1.00 98.81 101 TYR A O 1
ATOM 793 N N . PHE A 1 102 ? -1.388 6.181 -6.025 1.00 98.75 102 PHE A N 1
ATOM 794 C CA . PHE A 1 102 ? -0.664 5.073 -6.648 1.00 98.75 102 PHE A CA 1
ATOM 795 C C . PHE A 1 102 ? -1.541 4.261 -7.583 1.00 98.75 102 PHE A C 1
ATOM 797 O O . PHE A 1 102 ? -1.116 3.941 -8.685 1.00 98.75 102 PHE A O 1
ATOM 804 N N . ASN A 1 103 ? -2.807 4.055 -7.236 1.00 98.88 103 ASN A N 1
ATOM 805 C CA . ASN A 1 103 ? -3.774 3.488 -8.164 1.00 98.88 103 ASN A CA 1
ATOM 806 C C . ASN A 1 103 ? -3.877 4.295 -9.477 1.00 98.88 103 ASN A C 1
ATOM 808 O O . ASN A 1 103 ? -3.910 3.707 -10.561 1.00 98.88 103 ASN A O 1
ATOM 812 N N . PHE A 1 104 ? -3.901 5.625 -9.413 1.00 98.75 104 PHE A N 1
ATOM 813 C CA . PHE A 1 104 ? -3.886 6.481 -10.601 1.00 98.75 104 PHE A CA 1
ATOM 814 C C . PHE A 1 104 ? -2.574 6.359 -11.397 1.00 98.75 104 PHE A C 1
ATOM 816 O O . PHE A 1 104 ? -2.616 6.118 -12.604 1.00 98.75 104 PHE A O 1
ATOM 823 N N . VAL A 1 105 ? -1.419 6.459 -10.732 1.00 98.25 105 VAL A N 1
ATOM 824 C CA . VAL A 1 105 ? -0.096 6.399 -11.378 1.00 98.25 105 VAL A CA 1
ATOM 825 C C . VAL A 1 105 ? 0.173 5.024 -11.990 1.00 98.25 105 VAL A C 1
ATOM 827 O O . VAL A 1 105 ? 0.536 4.954 -13.159 1.00 98.25 105 VAL A O 1
ATOM 830 N N . ASN A 1 106 ? -0.074 3.931 -11.258 1.00 98.56 106 ASN A N 1
ATOM 831 C CA . ASN A 1 106 ? 0.120 2.563 -11.751 1.00 98.56 106 ASN A CA 1
ATOM 832 C C . ASN A 1 106 ? -0.658 2.326 -13.053 1.00 98.56 106 ASN A C 1
ATOM 834 O O . ASN A 1 106 ? -0.130 1.732 -13.989 1.00 98.56 106 ASN A O 1
ATOM 838 N N . ARG A 1 107 ? -1.898 2.833 -13.145 1.00 98.56 107 ARG A N 1
ATOM 839 C CA . ARG A 1 107 ? -2.723 2.716 -14.358 1.00 98.56 107 ARG A CA 1
ATOM 840 C C . ARG A 1 107 ? -2.097 3.440 -15.544 1.00 98.56 107 ARG A C 1
ATOM 842 O O . ARG A 1 107 ? -2.094 2.883 -16.635 1.00 98.56 107 ARG A O 1
ATOM 849 N N . ILE A 1 108 ? -1.551 4.638 -15.341 1.00 98.19 108 ILE A N 1
ATOM 850 C CA . ILE A 1 108 ? -0.855 5.383 -16.399 1.00 98.19 108 ILE A CA 1
ATOM 851 C C . ILE A 1 108 ? 0.369 4.599 -16.864 1.00 98.19 108 ILE A C 1
ATOM 853 O O . ILE A 1 108 ? 0.461 4.274 -18.047 1.00 98.19 108 ILE A O 1
ATOM 857 N N . THR A 1 109 ? 1.256 4.248 -15.934 1.00 96.25 109 THR A N 1
ATOM 858 C CA . THR A 1 109 ? 2.516 3.546 -16.205 1.00 96.25 109 THR A CA 1
ATOM 859 C C . THR A 1 109 ? 2.276 2.239 -16.959 1.00 96.25 109 THR A C 1
ATOM 861 O O . THR A 1 109 ? 2.844 2.040 -18.034 1.00 96.25 109 THR A O 1
ATOM 864 N N . ASN A 1 110 ? 1.354 1.403 -16.470 1.00 95.94 110 ASN A N 1
ATOM 865 C CA . ASN A 1 110 ? 1.016 0.132 -17.109 1.00 95.94 110 ASN A CA 1
ATOM 866 C C . ASN A 1 110 ? 0.346 0.340 -18.477 1.00 95.94 110 ASN A C 1
ATOM 868 O O . ASN A 1 110 ? 0.667 -0.365 -19.428 1.00 95.94 110 ASN A O 1
ATOM 872 N N . SER A 1 111 ? -0.556 1.321 -18.615 1.00 96.75 111 SER A N 1
ATOM 873 C CA . SER A 1 111 ? -1.258 1.569 -19.887 1.00 96.75 111 SER A CA 1
ATOM 874 C C . SER A 1 111 ? -0.347 2.070 -21.008 1.00 96.75 111 SER A C 1
ATOM 876 O O . SER A 1 111 ? -0.626 1.827 -22.181 1.00 96.75 111 SER A O 1
ATOM 878 N N . LEU A 1 112 ? 0.729 2.772 -20.650 1.00 96.38 112 LEU A N 1
ATOM 879 C CA . LEU A 1 112 ? 1.694 3.325 -21.595 1.00 96.38 112 LEU A CA 1
ATOM 880 C C . LEU A 1 112 ? 2.885 2.392 -21.843 1.00 96.38 112 LEU A C 1
ATOM 882 O O . LEU A 1 112 ? 3.720 2.716 -22.682 1.00 96.38 112 LEU A O 1
ATOM 886 N N . GLY A 1 113 ? 2.969 1.257 -21.138 1.00 91.06 113 GLY A N 1
ATOM 887 C CA . GLY A 1 113 ? 4.096 0.331 -21.247 1.00 91.06 113 GLY A CA 1
ATOM 888 C C . GLY A 1 113 ? 5.416 0.968 -20.817 1.00 91.06 113 GLY A C 1
ATOM 889 O O . GLY A 1 113 ? 6.435 0.754 -21.464 1.00 91.06 113 GLY A O 1
ATOM 890 N N . VAL A 1 114 ? 5.393 1.803 -19.773 1.00 89.25 114 VAL A N 1
ATOM 891 C CA . VAL A 1 114 ? 6.616 2.416 -19.244 1.00 89.25 114 VAL A CA 1
ATOM 892 C C . VAL A 1 114 ? 7.476 1.321 -18.620 1.00 89.25 114 VAL A C 1
ATOM 894 O O . VAL A 1 114 ? 7.108 0.723 -17.608 1.00 89.25 114 VAL A O 1
ATOM 897 N N . GLU A 1 115 ? 8.623 1.065 -19.233 1.00 80.19 115 GLU A N 1
ATOM 898 C CA . GLU A 1 115 ? 9.626 0.133 -18.730 1.00 80.19 115 GLU A CA 1
ATOM 899 C C . GLU A 1 115 ? 10.633 0.871 -17.846 1.00 80.19 115 GLU A C 1
ATOM 901 O O . GLU A 1 115 ? 10.886 2.059 -18.027 1.00 80.19 115 GLU A O 1
ATOM 906 N N . THR A 1 116 ? 11.219 0.173 -16.874 1.00 69.75 116 THR A N 1
ATOM 907 C CA . THR A 1 116 ? 12.328 0.717 -16.079 1.00 69.75 116 THR A CA 1
ATOM 908 C C . THR A 1 116 ? 13.643 0.244 -16.668 1.00 69.75 116 THR A C 1
ATOM 910 O O . THR A 1 116 ? 13.903 -0.963 -16.685 1.00 69.75 116 THR A O 1
ATOM 913 N N . THR A 1 117 ? 14.498 1.174 -17.086 1.00 70.94 117 THR A N 1
ATOM 914 C CA . THR A 1 117 ? 15.918 0.869 -17.292 1.00 70.94 117 THR A CA 1
ATOM 915 C C . THR A 1 117 ? 16.664 0.912 -15.951 1.00 70.94 117 THR A C 1
ATOM 917 O O . THR A 1 117 ? 16.266 1.633 -15.038 1.00 70.94 117 THR A O 1
ATOM 920 N N . GLU A 1 118 ? 17.760 0.158 -15.796 1.00 63.31 118 GLU A N 1
ATOM 921 C CA . GLU A 1 118 ? 18.570 0.174 -14.556 1.00 63.31 118 GLU A CA 1
ATOM 922 C C . GLU A 1 118 ? 19.085 1.583 -14.197 1.00 63.31 118 GLU A C 1
ATOM 924 O O . GLU A 1 118 ? 19.246 1.916 -13.024 1.00 63.31 118 GLU A O 1
ATOM 929 N N . ALA A 1 119 ? 19.291 2.436 -15.203 1.00 62.34 119 ALA A N 1
ATOM 930 C CA . ALA A 1 119 ? 19.718 3.821 -15.020 1.00 62.34 119 ALA A CA 1
ATOM 931 C C . ALA A 1 119 ? 18.611 4.735 -14.461 1.00 62.34 119 ALA A C 1
ATOM 933 O O . ALA A 1 119 ? 18.920 5.756 -13.860 1.00 62.34 119 ALA A O 1
ATOM 934 N N . GLU A 1 120 ? 17.336 4.387 -14.655 1.00 65.56 120 GLU A N 1
ATOM 935 C CA . GLU A 1 120 ? 16.182 5.160 -14.167 1.00 65.56 120 GLU A CA 1
ATOM 936 C C . GLU A 1 120 ? 15.675 4.678 -12.804 1.00 65.56 120 GLU A C 1
ATOM 938 O O . GLU A 1 120 ? 14.879 5.372 -12.174 1.00 65.56 120 GLU A O 1
ATOM 943 N N . ALA A 1 121 ? 16.124 3.498 -12.364 1.00 60.28 121 ALA A N 1
ATOM 944 C CA . ALA A 1 121 ? 15.855 2.908 -11.053 1.00 60.28 121 ALA A CA 1
ATOM 945 C C . ALA A 1 121 ? 16.977 3.177 -10.038 1.00 60.28 121 ALA A C 1
ATOM 947 O O . ALA A 1 121 ? 17.064 2.463 -9.042 1.00 60.28 121 ALA A O 1
ATOM 948 N N . THR A 1 122 ? 17.897 4.097 -10.351 1.00 63.91 122 THR A N 1
ATOM 949 C CA . THR A 1 122 ? 18.999 4.476 -9.466 1.00 63.91 122 THR A CA 1
ATOM 950 C C . THR A 1 122 ? 19.251 5.984 -9.491 1.00 63.91 122 THR A C 1
ATOM 952 O O . THR A 1 122 ? 19.065 6.643 -10.513 1.00 63.91 122 THR A O 1
ATOM 955 N N . GLY A 1 123 ? 19.729 6.545 -8.377 1.00 63.22 123 GLY A N 1
ATOM 956 C CA . GLY A 1 123 ? 20.341 7.884 -8.364 1.00 63.22 123 GLY A CA 1
ATOM 957 C C . GLY A 1 123 ? 19.420 9.047 -7.987 1.00 63.22 123 GLY A C 1
ATOM 958 O O . GLY A 1 123 ? 19.758 10.203 -8.250 1.00 63.22 123 GLY A O 1
ATOM 959 N N . TYR A 1 124 ? 18.285 8.769 -7.348 1.00 66.94 124 TYR A N 1
ATOM 960 C CA . TYR A 1 124 ? 17.454 9.805 -6.733 1.00 66.94 124 TYR A CA 1
ATOM 961 C C . TYR A 1 124 ? 17.994 10.197 -5.348 1.00 66.94 124 TYR A C 1
ATOM 963 O O . TYR A 1 124 ? 18.401 9.350 -4.555 1.00 66.94 124 TYR A O 1
ATOM 971 N N . ASP A 1 125 ? 17.984 11.498 -5.053 1.00 61.62 125 ASP A N 1
ATOM 972 C CA . ASP A 1 125 ? 18.410 12.052 -3.761 1.00 61.62 125 ASP A CA 1
ATOM 973 C C . ASP A 1 125 ? 17.200 12.056 -2.800 1.00 61.62 125 ASP A C 1
ATOM 975 O O . ASP A 1 125 ? 16.242 12.816 -3.000 1.00 61.62 125 ASP A O 1
ATOM 979 N N . TYR A 1 126 ? 17.191 11.151 -1.811 1.00 60.00 126 TYR A N 1
ATOM 980 C CA . TYR A 1 126 ? 16.038 10.876 -0.929 1.00 60.00 126 TYR A CA 1
ATOM 981 C C . TYR A 1 126 ? 16.181 11.382 0.506 1.00 60.00 126 TYR A C 1
ATOM 983 O O . TYR A 1 126 ? 17.248 11.186 1.127 1.00 60.00 126 TYR A O 1
#